Protein AF-A0A9X2ZKE1-F1 (afdb_monomer)

Radius of gyration: 14.7 Å; Cα contacts (8 Å, |Δi|>4): 170; chains: 1; bounding box: 28×36×41 Å

Solvent-accessible surface area (backbone atoms only — not comparable to full-atom values): 6523 Å² total; per-residue (Å²): 121,63,89,89,61,73,77,92,59,50,70,41,48,45,68,57,51,52,52,15,30,47,51,40,70,73,45,70,84,60,86,85,62,80,83,78,92,76,82,81,58,53,68,64,36,55,53,57,52,66,69,46,98,52,77,47,73,47,78,44,63,24,29,48,99,87,71,46,72,39,42,34,45,36,26,18,38,72,39,82,90,78,73,45,74,42,83,48,59,53,76,43,80,74,90,78,54,100,56,79,38,48,39,33,26,43,64

Foldseek 3Di:
DPPVCDDPDFKDFPVQVVQFLVQVVPDDPDPPDDDDPDDDDDPVNVVVQVVDPADDKDWGWGQHPVRDIWIKIFGWHQPPVVRDTDTDFDFDDPPPDPDGGGIITTD

Mean predicted aligned error: 7.98 Å

Secondary structure (DSSP, 8-state):
--TT---S--EEEHHHHHHHHHHHHHSPP-TTPPPP------HHHHHHHHTSS-SEEEEEEEE-TTS-EEEEEEEEEEETTTTEEEEE-EEE--SSSS--EEEEEE-

Structure (mmCIF, N/CA/C/O backbone):
data_AF-A0A9X2ZKE1-F1
#
_entry.id   AF-A0A9X2ZKE1-F1
#
loop_
_atom_site.group_PDB
_atom_site.id
_atom_site.type_symbol
_atom_site.label_atom_id
_atom_site.label_alt_id
_atom_site.label_comp_id
_atom_site.label_asym_id
_atom_site.label_entity_id
_atom_site.label_seq_id
_atom_site.pdbx_PDB_ins_code
_atom_site.Cartn_x
_atom_site.Cartn_y
_atom_site.Cartn_z
_atom_site.occupancy
_atom_site.B_iso_or_equiv
_atom_site.auth_seq_id
_atom_site.auth_comp_id
_atom_site.auth_asym_id
_atom_site.auth_atom_id
_atom_site.pdbx_PDB_model_num
ATOM 1 N N . MET A 1 1 ? 2.403 1.618 -15.883 1.00 49.22 1 MET A N 1
ATOM 2 C CA . MET A 1 1 ? 2.546 0.203 -16.269 1.00 49.22 1 MET A CA 1
ATOM 3 C C . MET A 1 1 ? 2.271 0.072 -17.753 1.00 49.22 1 MET A C 1
ATOM 5 O O . MET A 1 1 ? 1.189 0.457 -18.180 1.00 49.22 1 MET A O 1
ATOM 9 N N . SER A 1 2 ? 3.238 -0.385 -18.549 1.00 47.00 2 SER A N 1
ATOM 10 C CA . SER A 1 2 ? 2.918 -0.908 -19.881 1.00 47.00 2 SER A CA 1
ATOM 11 C C . SER A 1 2 ? 2.266 -2.282 -19.709 1.00 47.00 2 SER A C 1
ATOM 13 O O . SER A 1 2 ? 2.700 -3.065 -18.866 1.00 47.00 2 SER A O 1
ATOM 15 N N . GLU A 1 3 ? 1.230 -2.588 -20.493 1.00 47.72 3 GLU A N 1
ATOM 16 C CA . GLU A 1 3 ? 0.507 -3.873 -20.430 1.00 47.72 3 GLU A CA 1
ATOM 17 C C . GLU A 1 3 ? 1.430 -5.095 -20.639 1.00 47.72 3 GLU A C 1
ATOM 19 O O . GLU A 1 3 ? 1.113 -6.201 -20.212 1.00 47.72 3 GLU A O 1
ATOM 24 N N . GLU A 1 4 ? 2.614 -4.892 -21.228 1.00 50.44 4 GLU A N 1
ATOM 25 C CA . GLU A 1 4 ? 3.630 -5.925 -21.473 1.00 50.44 4 GLU A CA 1
ATOM 26 C C . GLU A 1 4 ? 4.403 -6.385 -20.220 1.00 50.44 4 GLU A C 1
ATOM 28 O O . GLU A 1 4 ? 5.108 -7.393 -20.279 1.00 50.44 4 GLU A O 1
ATOM 33 N N . LYS A 1 5 ? 4.297 -5.683 -19.082 1.00 54.38 5 LYS A N 1
ATOM 34 C CA . LYS A 1 5 ? 4.993 -6.027 -17.827 1.00 54.38 5 LYS A CA 1
ATOM 35 C C . LYS A 1 5 ? 4.000 -6.194 -16.681 1.00 54.38 5 LYS A C 1
ATOM 37 O O . LYS A 1 5 ? 3.970 -5.396 -15.750 1.00 54.38 5 LYS A O 1
ATOM 42 N N . PHE A 1 6 ? 3.183 -7.241 -16.752 1.00 53.44 6 PHE A N 1
ATOM 43 C CA . PHE A 1 6 ? 2.359 -7.661 -15.618 1.00 53.44 6 PHE A CA 1
ATOM 44 C C . PHE A 1 6 ? 3.284 -7.993 -14.427 1.00 53.44 6 PHE A C 1
ATOM 46 O O . PHE A 1 6 ? 4.232 -8.767 -14.611 1.00 53.44 6 PHE A O 1
ATOM 53 N N . PRO A 1 7 ? 3.097 -7.395 -13.238 1.00 57.72 7 PRO A N 1
ATOM 54 C CA . PRO A 1 7 ? 4.080 -7.502 -12.168 1.00 57.72 7 PRO A CA 1
ATOM 55 C C . PRO A 1 7 ? 4.165 -8.941 -11.651 1.00 57.72 7 PRO A C 1
ATOM 57 O O . PRO A 1 7 ? 3.173 -9.554 -11.270 1.00 57.72 7 PRO A O 1
ATOM 60 N N . GLY A 1 8 ? 5.385 -9.484 -11.625 1.00 56.38 8 GLY A N 1
ATOM 61 C CA . GLY A 1 8 ? 5.672 -10.810 -11.069 1.00 56.38 8 GLY A CA 1
ATOM 62 C C . GLY A 1 8 ? 5.749 -10.847 -9.537 1.00 56.38 8 GLY A C 1
ATOM 63 O O . GLY A 1 8 ? 5.961 -11.919 -8.975 1.00 56.38 8 GLY A O 1
ATOM 64 N N . LYS A 1 9 ? 5.619 -9.704 -8.846 1.00 62.78 9 LYS A N 1
ATOM 65 C CA . LYS A 1 9 ? 5.632 -9.618 -7.378 1.00 62.78 9 LYS A CA 1
ATOM 66 C C . LYS A 1 9 ? 4.447 -8.792 -6.888 1.00 62.78 9 LYS A C 1
ATOM 68 O O . LYS A 1 9 ? 4.411 -7.592 -7.099 1.00 62.78 9 LYS A O 1
ATOM 73 N N . ILE A 1 10 ? 3.513 -9.456 -6.213 1.00 73.56 10 ILE A N 1
ATOM 74 C CA . ILE A 1 10 ? 2.275 -8.854 -5.687 1.00 73.56 10 ILE A CA 1
ATOM 75 C C . ILE A 1 10 ? 2.457 -8.334 -4.250 1.00 73.56 10 ILE A C 1
ATOM 77 O O . ILE A 1 10 ? 1.684 -7.511 -3.772 1.00 73.56 10 ILE A O 1
ATOM 81 N N . LYS A 1 11 ? 3.502 -8.794 -3.554 1.00 81.62 11 LYS A N 1
ATOM 82 C CA . LYS A 1 11 ? 3.819 -8.443 -2.165 1.00 81.62 11 LYS A CA 1
ATOM 83 C C . LYS A 1 11 ? 5.148 -7.697 -2.111 1.00 81.62 11 LYS A C 1
ATOM 85 O O . LYS A 1 11 ? 6.149 -8.196 -2.631 1.00 81.62 11 LYS A O 1
ATOM 90 N N . ILE A 1 12 ? 5.160 -6.547 -1.449 1.00 84.94 12 ILE A N 1
ATOM 91 C CA . ILE A 1 12 ? 6.352 -5.735 -1.189 1.00 84.94 12 ILE A CA 1
ATOM 92 C C . ILE A 1 12 ? 6.524 -5.520 0.317 1.00 84.94 12 ILE A C 1
ATOM 94 O O . ILE A 1 12 ? 5.558 -5.545 1.078 1.00 84.94 12 ILE A O 1
ATOM 98 N N . GLN A 1 13 ? 7.765 -5.315 0.754 1.00 87.81 13 GLN A N 1
ATOM 99 C CA . GLN A 1 13 ? 8.067 -4.963 2.143 1.00 87.81 13 GLN A CA 1
ATOM 100 C C . GLN A 1 13 ? 7.533 -3.567 2.466 1.00 87.81 13 GLN A C 1
ATOM 102 O O . GLN A 1 13 ? 7.652 -2.656 1.642 1.00 87.81 13 GLN A O 1
ATOM 107 N N . LEU A 1 14 ? 7.032 -3.365 3.689 1.00 87.62 14 LEU A N 1
ATOM 108 C CA . LEU A 1 14 ? 6.605 -2.043 4.154 1.00 87.62 14 LEU A CA 1
ATOM 109 C C . LEU A 1 14 ? 7.716 -0.993 4.010 1.00 87.62 14 LEU A C 1
ATOM 111 O O . LEU A 1 14 ? 7.450 0.120 3.566 1.00 87.62 14 LEU A O 1
ATOM 115 N N . GLN A 1 15 ? 8.966 -1.351 4.320 1.00 89.00 15 GLN A N 1
ATOM 116 C CA . GLN A 1 15 ? 10.100 -0.439 4.155 1.00 89.00 15 GLN A CA 1
ATOM 117 C C . GLN A 1 15 ? 10.253 0.016 2.695 1.00 89.00 15 GLN A C 1
ATOM 119 O O . GLN A 1 15 ? 10.388 1.209 2.428 1.00 89.00 15 GLN A O 1
ATOM 124 N N . THR A 1 16 ? 10.164 -0.913 1.740 1.00 89.44 16 THR A N 1
ATOM 125 C CA . THR A 1 16 ? 10.201 -0.592 0.308 1.00 89.44 16 THR A CA 1
ATOM 126 C C . THR A 1 16 ? 9.037 0.318 -0.088 1.00 89.44 16 THR A C 1
ATOM 128 O O . THR A 1 16 ? 9.244 1.315 -0.777 1.00 89.44 16 THR A O 1
ATOM 131 N N . ALA A 1 17 ? 7.827 0.032 0.398 1.00 89.44 17 ALA A N 1
ATOM 132 C CA . ALA A 1 17 ? 6.652 0.860 0.137 1.00 89.44 17 ALA A CA 1
ATOM 133 C C . ALA A 1 17 ? 6.824 2.298 0.667 1.00 89.44 17 ALA A C 1
ATOM 135 O O . ALA A 1 17 ? 6.520 3.263 -0.035 1.00 89.44 17 ALA A O 1
ATOM 136 N N . GLN A 1 18 ? 7.375 2.456 1.875 1.00 92.31 18 GLN A N 1
ATOM 137 C CA . GLN A 1 18 ? 7.676 3.761 2.476 1.00 92.31 18 GLN A CA 1
ATOM 138 C C . GLN A 1 18 ? 8.731 4.533 1.676 1.00 92.31 18 GLN A C 1
ATOM 140 O O . GLN A 1 18 ? 8.610 5.745 1.480 1.00 92.31 18 GLN A O 1
ATOM 145 N N . GLU A 1 19 ? 9.761 3.849 1.176 1.00 93.38 19 GLU A N 1
ATOM 146 C CA . GLU A 1 19 ? 10.767 4.458 0.306 1.00 93.38 19 GLU A CA 1
ATOM 147 C C . GLU A 1 19 ? 10.152 4.942 -1.012 1.00 93.38 19 GLU A C 1
ATOM 149 O O . GLU A 1 19 ? 10.440 6.056 -1.455 1.00 93.38 19 GLU A O 1
ATOM 154 N N . TRP A 1 20 ? 9.271 4.149 -1.623 1.00 93.00 20 TRP A N 1
ATOM 155 C CA . TRP A 1 20 ? 8.570 4.512 -2.856 1.00 93.00 20 TRP A CA 1
ATOM 156 C C . TRP A 1 20 ? 7.598 5.679 -2.660 1.00 93.00 20 TRP A C 1
ATOM 158 O O . TRP A 1 20 ? 7.557 6.593 -3.489 1.00 93.00 20 TRP A O 1
ATOM 168 N N . GLU A 1 21 ? 6.859 5.697 -1.552 1.00 93.00 21 GLU A N 1
ATOM 169 C CA . GLU A 1 21 ? 5.967 6.794 -1.164 1.00 93.00 21 GLU A CA 1
ATOM 170 C C . GLU A 1 21 ? 6.760 8.088 -0.911 1.00 93.00 21 GLU A C 1
ATOM 172 O O . GLU A 1 21 ? 6.407 9.163 -1.407 1.00 93.00 21 GLU A O 1
ATOM 177 N N . LYS A 1 22 ? 7.909 7.986 -0.231 1.00 92.94 22 LYS A N 1
ATOM 178 C CA . LYS A 1 22 ? 8.831 9.111 -0.039 1.00 92.94 22 LYS A CA 1
ATOM 179 C C . LYS A 1 22 ? 9.395 9.626 -1.362 1.00 92.94 22 LYS A C 1
ATOM 181 O O . LYS A 1 22 ? 9.400 10.837 -1.565 1.00 92.94 22 LYS A O 1
ATOM 186 N N . LYS A 1 23 ? 9.819 8.744 -2.276 1.00 90.81 23 LYS A N 1
ATOM 187 C CA . LYS A 1 23 ? 10.277 9.136 -3.624 1.00 90.81 23 LYS A CA 1
ATOM 188 C C . LYS A 1 23 ? 9.199 9.922 -4.373 1.00 90.81 23 LYS A C 1
ATOM 190 O O . LYS A 1 23 ? 9.522 10.925 -5.002 1.00 90.81 23 LYS A O 1
ATOM 195 N N . TYR A 1 24 ? 7.935 9.499 -4.289 1.00 89.94 24 TYR A N 1
ATOM 196 C CA . TYR A 1 24 ? 6.817 10.221 -4.900 1.00 89.94 24 TYR A CA 1
ATOM 197 C C . TYR A 1 24 ? 6.621 11.609 -4.280 1.00 89.94 24 TYR A C 1
ATOM 199 O O . TYR A 1 24 ? 6.594 12.603 -5.004 1.00 89.94 24 TYR A O 1
ATOM 207 N N . ARG A 1 25 ? 6.558 11.695 -2.947 1.00 88.69 25 ARG A N 1
ATOM 208 C CA . ARG A 1 25 ? 6.387 12.960 -2.213 1.00 88.69 25 ARG A CA 1
ATOM 209 C C . ARG A 1 25 ? 7.523 13.958 -2.448 1.00 88.69 25 ARG A C 1
ATOM 211 O O . ARG A 1 25 ? 7.260 15.151 -2.569 1.00 88.69 25 ARG A O 1
ATOM 218 N N . ASP A 1 26 ? 8.762 13.478 -2.508 1.00 90.56 26 ASP A N 1
ATOM 219 C CA . ASP A 1 26 ? 9.946 14.316 -2.727 1.00 90.56 26 ASP A CA 1
ATOM 220 C C . ASP A 1 26 ? 10.128 14.687 -4.211 1.00 90.56 26 ASP A C 1
ATOM 222 O O . ASP A 1 26 ? 10.923 15.572 -4.547 1.00 90.56 26 ASP A O 1
ATOM 226 N N . SER A 1 27 ? 9.407 14.022 -5.122 1.00 83.94 27 SER A N 1
ATOM 227 C CA . SER A 1 27 ? 9.449 14.360 -6.540 1.00 83.94 27 SER A CA 1
ATOM 228 C C . SER A 1 27 ? 8.773 15.710 -6.782 1.00 83.94 27 SER A C 1
ATOM 230 O O . SER A 1 27 ? 7.698 16.008 -6.261 1.00 83.94 27 SER A O 1
ATOM 232 N N . LYS A 1 28 ? 9.410 16.561 -7.594 1.00 76.25 28 LYS A N 1
ATOM 233 C CA . LYS A 1 28 ? 8.750 17.780 -8.071 1.00 76.25 28 LYS A CA 1
ATOM 234 C C . LYS A 1 28 ? 7.492 17.373 -8.850 1.00 76.25 28 LYS A C 1
ATOM 236 O O . LYS A 1 28 ? 7.562 16.369 -9.567 1.00 76.25 28 LYS A O 1
ATOM 241 N N . PRO A 1 29 ? 6.391 18.151 -8.781 1.00 65.75 29 PRO A N 1
ATOM 242 C CA . PRO A 1 29 ? 5.273 17.955 -9.689 1.00 65.75 29 PRO A CA 1
ATOM 243 C C . PRO A 1 29 ? 5.855 17.942 -11.094 1.00 65.75 29 PRO A C 1
ATOM 245 O O . PRO A 1 29 ? 6.518 18.896 -11.504 1.00 65.75 29 PRO A O 1
ATOM 248 N N . ALA A 1 30 ? 5.733 16.810 -11.771 1.00 55.81 30 ALA A N 1
ATOM 249 C CA . ALA A 1 30 ? 6.417 16.635 -13.028 1.00 55.81 30 ALA A CA 1
ATOM 250 C C . ALA A 1 30 ? 5.704 17.489 -14.077 1.00 55.81 30 ALA A C 1
ATOM 252 O O . ALA A 1 30 ? 4.678 17.090 -14.627 1.00 55.81 30 ALA A O 1
ATOM 253 N N . GLU A 1 31 ? 6.230 18.688 -14.318 1.00 45.91 31 GLU A N 1
ATOM 254 C CA . GLU A 1 31 ? 5.844 19.506 -15.459 1.00 45.91 31 GLU A CA 1
ATOM 255 C C . GLU A 1 31 ? 5.994 18.645 -16.721 1.00 45.91 31 GLU A C 1
ATOM 257 O O . GLU A 1 31 ? 7.090 18.205 -17.064 1.00 45.91 31 GLU A O 1
ATOM 262 N N . GLY A 1 32 ? 4.871 18.328 -17.368 1.00 52.88 32 GLY A N 1
ATOM 263 C CA . GLY A 1 32 ? 4.848 17.540 -18.600 1.00 52.88 32 GLY A CA 1
ATOM 264 C C . GLY A 1 32 ? 4.738 16.017 -18.454 1.00 52.88 32 GLY A C 1
ATOM 265 O O . GLY A 1 32 ? 4.746 15.351 -19.486 1.00 52.88 32 GLY A O 1
ATOM 266 N N . LYS A 1 33 ? 4.586 15.432 -17.251 1.00 59.69 33 LYS A N 1
ATOM 267 C CA . LYS A 1 33 ? 4.121 14.029 -17.177 1.00 59.69 33 LYS A CA 1
ATOM 268 C C . LYS A 1 33 ? 2.634 13.972 -17.517 1.00 59.69 33 LYS A C 1
ATOM 270 O O . LYS A 1 33 ? 1.829 14.710 -16.947 1.00 59.69 33 LYS A O 1
ATOM 275 N N . GLU A 1 34 ? 2.283 13.100 -18.456 1.00 63.59 34 GLU A N 1
ATOM 276 C CA . GLU A 1 34 ? 0.894 12.854 -18.829 1.00 63.59 34 GLU A CA 1
ATOM 277 C C . GLU A 1 34 ? 0.088 12.421 -17.602 1.00 63.59 34 GLU A C 1
ATOM 279 O O . GLU A 1 34 ? 0.529 11.604 -16.790 1.00 63.59 34 GLU A O 1
ATOM 284 N N . LYS A 1 35 ? -1.105 12.999 -17.449 1.00 67.00 35 LYS A N 1
ATOM 285 C CA . LYS A 1 35 ? -2.042 12.578 -16.410 1.00 67.00 35 LYS A CA 1
ATOM 286 C C . LYS A 1 35 ? -2.452 11.137 -16.704 1.00 67.00 35 LYS A C 1
ATOM 288 O O . LYS A 1 35 ? -2.961 10.853 -17.785 1.00 67.00 35 LYS A O 1
ATOM 293 N N . VAL A 1 36 ? -2.254 10.245 -15.741 1.00 73.88 36 VAL A N 1
ATOM 294 C CA . VAL A 1 36 ? -2.785 8.882 -15.818 1.00 73.88 36 VAL A CA 1
ATOM 295 C C . VAL A 1 36 ? -4.292 8.901 -15.566 1.00 73.88 36 VAL A C 1
ATOM 297 O O . VAL A 1 36 ? -4.757 9.518 -14.610 1.00 73.88 36 VAL A O 1
ATOM 300 N N . ASN A 1 37 ? -5.054 8.226 -16.429 1.00 80.94 37 ASN A N 1
ATOM 301 C CA . ASN A 1 37 ? -6.512 8.113 -16.299 1.00 80.94 37 ASN A CA 1
ATOM 302 C C . ASN A 1 37 ? -6.944 6.863 -15.515 1.00 80.94 37 ASN A C 1
ATOM 304 O O . ASN A 1 37 ? -8.069 6.815 -15.025 1.00 80.94 37 ASN A O 1
ATOM 308 N N . ALA A 1 38 ? -6.077 5.849 -15.420 1.00 82.88 38 ALA A N 1
ATOM 309 C CA . ALA A 1 38 ? -6.348 4.589 -14.734 1.00 82.88 38 ALA A CA 1
ATOM 310 C C . ALA A 1 38 ? -5.045 3.856 -14.368 1.00 82.88 38 ALA A C 1
ATOM 312 O O . ALA A 1 38 ? -4.001 4.098 -14.977 1.00 82.88 38 ALA A O 1
ATOM 313 N N . TYR A 1 39 ? -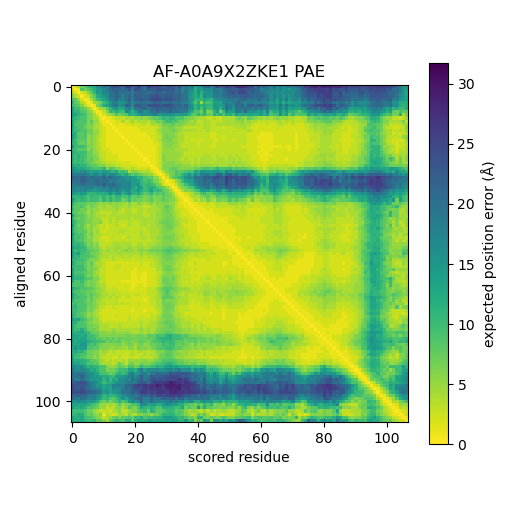5.143 2.932 -13.409 1.00 84.00 39 TYR A N 1
ATOM 314 C CA . TYR A 1 39 ? -4.117 1.943 -13.076 1.00 84.00 39 TYR A CA 1
ATOM 315 C C . TYR A 1 39 ? -4.635 0.543 -13.396 1.00 84.00 39 TYR A C 1
ATOM 317 O O . TYR A 1 39 ? -5.818 0.259 -13.199 1.00 84.00 39 TYR A O 1
ATOM 325 N N . LEU A 1 40 ? -3.751 -0.320 -13.893 1.00 84.19 40 LEU A N 1
ATOM 326 C CA . LEU A 1 40 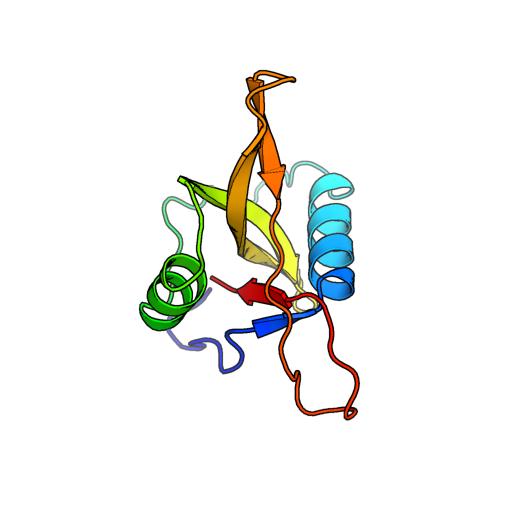? -4.056 -1.724 -14.139 1.00 84.19 40 LEU A CA 1
ATOM 327 C C . LEU A 1 40 ? -3.656 -2.540 -12.912 1.00 84.19 40 LEU A C 1
ATOM 329 O O . LEU A 1 40 ? -2.496 -2.911 -12.782 1.00 84.19 40 LEU A O 1
ATOM 333 N N . ILE A 1 41 ? -4.635 -2.830 -12.060 1.00 85.81 41 ILE A N 1
ATOM 334 C CA . ILE A 1 41 ? -4.414 -3.542 -10.801 1.00 85.81 41 ILE A CA 1
ATOM 335 C C . ILE A 1 41 ? -4.636 -5.044 -11.016 1.00 85.81 41 ILE A C 1
ATOM 337 O O . ILE A 1 41 ? -5.713 -5.431 -11.492 1.00 85.81 41 ILE A O 1
ATOM 341 N N . PRO A 1 42 ? -3.677 -5.918 -10.658 1.00 87.00 42 PRO A N 1
ATOM 342 C CA . PRO A 1 42 ? -3.892 -7.358 -10.688 1.00 87.00 42 PRO A CA 1
ATOM 343 C C . PRO A 1 42 ? -5.061 -7.766 -9.789 1.00 87.00 42 PRO A C 1
ATOM 345 O O . PRO A 1 42 ? -5.175 -7.334 -8.645 1.00 87.00 42 PRO A O 1
ATOM 348 N N . LYS A 1 43 ? -5.919 -8.664 -10.280 1.00 87.38 43 LYS A N 1
ATOM 349 C CA . LYS A 1 43 ? -7.029 -9.204 -9.483 1.00 87.38 43 LYS A CA 1
ATOM 350 C C . LYS A 1 43 ? -6.536 -9.801 -8.153 1.00 87.38 43 LYS A C 1
ATOM 352 O O . LYS A 1 43 ? -7.135 -9.545 -7.114 1.00 87.38 43 LYS A O 1
ATOM 357 N N . GLU A 1 44 ? -5.435 -10.551 -8.198 1.00 87.44 44 GLU A N 1
ATOM 358 C CA . GLU A 1 44 ? -4.850 -11.215 -7.028 1.00 87.44 44 GLU A CA 1
ATOM 359 C C . GLU A 1 44 ? -4.389 -10.213 -5.953 1.00 87.44 44 GLU A C 1
ATOM 361 O O . GLU A 1 44 ? -4.562 -10.480 -4.768 1.00 87.44 44 GLU A O 1
ATOM 366 N N . THR A 1 45 ? -3.899 -9.026 -6.338 1.00 88.06 45 THR A N 1
ATOM 367 C CA . THR A 1 45 ? -3.586 -7.922 -5.408 1.00 88.06 45 THR A CA 1
ATOM 368 C C . THR A 1 45 ? -4.802 -7.556 -4.560 1.00 88.06 45 THR A C 1
ATOM 370 O O . THR A 1 45 ? -4.703 -7.454 -3.337 1.00 88.06 45 THR A O 1
ATOM 373 N N . LEU A 1 46 ? -5.963 -7.390 -5.203 1.00 89.44 46 LEU A N 1
ATOM 374 C CA . LEU A 1 46 ? -7.201 -7.037 -4.510 1.00 89.44 46 LEU A CA 1
ATOM 375 C C . LEU A 1 46 ? -7.712 -8.192 -3.647 1.00 89.44 46 LEU A C 1
ATOM 377 O O . LEU A 1 46 ? -8.145 -7.966 -2.523 1.00 89.44 46 LEU A O 1
ATOM 381 N N . GLU A 1 47 ? -7.648 -9.428 -4.141 1.00 90.75 47 GLU A N 1
ATOM 382 C CA . GLU A 1 47 ? -8.063 -10.602 -3.365 1.00 90.75 47 GLU A CA 1
ATOM 383 C C . GLU A 1 47 ? -7.214 -10.786 -2.102 1.00 90.75 47 GLU A C 1
ATOM 385 O O . GLU A 1 47 ? -7.762 -11.103 -1.049 1.00 90.75 47 GLU A O 1
ATOM 390 N N . LEU A 1 48 ? -5.901 -10.551 -2.180 1.00 88.69 48 LEU A N 1
ATOM 391 C CA . LEU A 1 48 ? -5.004 -10.694 -1.036 1.00 88.69 48 LEU A CA 1
ATOM 392 C C . LEU A 1 48 ? -5.259 -9.641 0.044 1.00 88.69 48 LEU A C 1
ATOM 394 O O . LEU A 1 48 ? -5.382 -10.010 1.208 1.00 88.69 48 LEU A O 1
ATOM 398 N N . VAL A 1 49 ? -5.383 -8.360 -0.325 1.00 89.94 49 VAL A N 1
ATOM 399 C CA . VAL A 1 49 ? -5.659 -7.305 0.666 1.00 89.94 49 VAL A CA 1
ATOM 400 C C . VAL A 1 49 ? -7.054 -7.463 1.281 1.00 89.94 49 VAL A C 1
ATOM 402 O O . VAL A 1 49 ? -7.225 -7.254 2.476 1.00 89.94 49 VAL A O 1
ATOM 405 N N . LEU A 1 50 ? -8.051 -7.895 0.499 1.00 90.50 50 LEU A N 1
ATOM 406 C CA . LEU A 1 50 ? -9.420 -8.114 0.984 1.00 90.50 50 LEU A CA 1
ATOM 407 C C . LEU A 1 50 ? -9.586 -9.398 1.808 1.00 90.50 50 LEU A C 1
ATOM 409 O O . LEU A 1 50 ? -10.602 -9.553 2.482 1.00 90.50 50 LEU A O 1
ATOM 413 N N . ALA A 1 51 ? -8.626 -10.324 1.757 1.00 90.12 51 ALA A N 1
ATOM 414 C CA . ALA A 1 51 ? -8.619 -11.503 2.620 1.00 90.12 51 ALA A CA 1
ATOM 415 C C . ALA A 1 51 ? -8.225 -11.171 4.072 1.00 90.12 51 ALA A C 1
ATOM 417 O O . ALA A 1 51 ? -8.367 -12.018 4.958 1.00 90.12 51 ALA A O 1
ATOM 418 N N . GLU A 1 52 ? -7.723 -9.961 4.327 1.00 86.38 52 GLU A N 1
ATOM 419 C CA . GLU A 1 52 ? -7.414 -9.480 5.669 1.00 86.38 52 GLU A CA 1
ATOM 420 C C . GLU A 1 52 ? -8.683 -9.069 6.429 1.0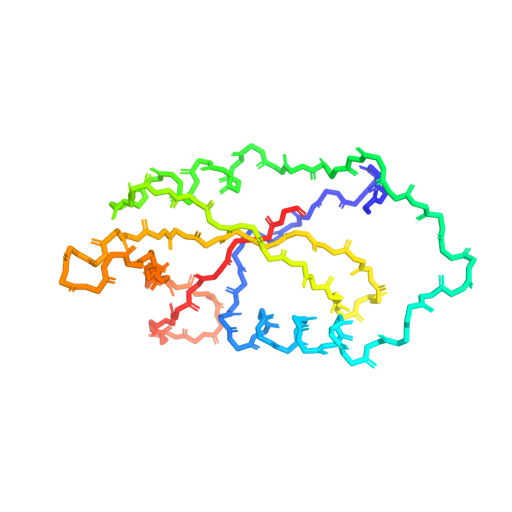0 86.38 52 GLU A C 1
ATOM 422 O O . GLU A 1 52 ? -9.722 -8.761 5.847 1.00 86.38 52 GLU A O 1
ATOM 427 N N . ASN A 1 53 ? -8.611 -9.055 7.762 1.00 89.00 53 ASN A N 1
ATOM 428 C CA . ASN A 1 53 ? -9.711 -8.568 8.594 1.00 89.00 53 ASN A CA 1
ATOM 429 C C . ASN A 1 53 ? -9.663 -7.036 8.675 1.00 89.00 53 ASN A C 1
ATOM 431 O O . ASN A 1 53 ? -9.054 -6.486 9.595 1.00 89.00 53 ASN A O 1
ATOM 435 N N . ILE A 1 54 ? -10.246 -6.378 7.675 1.00 93.38 54 ILE A N 1
ATOM 436 C CA . ILE A 1 54 ? -10.148 -4.933 7.442 1.00 93.38 54 ILE A CA 1
ATOM 437 C C . ILE A 1 54 ? -11.530 -4.324 7.177 1.00 93.38 54 ILE A C 1
ATOM 439 O O . ILE A 1 54 ? -12.428 -4.993 6.670 1.00 93.38 54 ILE A O 1
ATOM 443 N N . ASP A 1 55 ? -11.684 -3.039 7.482 1.00 94.44 55 ASP A N 1
ATOM 444 C CA . ASP A 1 55 ? -12.908 -2.270 7.231 1.00 94.44 55 ASP A CA 1
ATOM 445 C C . ASP A 1 55 ? -12.869 -1.555 5.872 1.00 94.44 55 ASP A C 1
ATOM 447 O O . ASP A 1 55 ? -13.901 -1.340 5.233 1.00 94.44 55 ASP A O 1
ATOM 451 N N . ALA A 1 56 ? -11.675 -1.156 5.425 1.00 93.75 56 ALA A N 1
ATOM 452 C CA . ALA A 1 56 ? -11.459 -0.488 4.147 1.00 93.75 56 ALA A CA 1
ATOM 453 C C . ALA A 1 56 ? -10.047 -0.754 3.603 1.00 93.75 56 ALA A C 1
ATOM 455 O O . ALA A 1 56 ? -9.184 -1.291 4.290 1.00 93.75 56 ALA A O 1
ATOM 456 N N . VAL A 1 57 ? -9.808 -0.358 2.351 1.00 94.38 57 VAL A N 1
ATOM 457 C CA . VAL A 1 57 ? -8.481 -0.379 1.724 1.00 94.38 57 VAL A CA 1
ATOM 458 C C . VAL A 1 57 ? -8.057 1.053 1.431 1.00 94.38 57 VAL A C 1
ATOM 460 O O . VAL A 1 57 ? -8.811 1.826 0.834 1.00 94.38 57 VAL A O 1
ATOM 463 N N . ARG A 1 58 ? -6.833 1.407 1.819 1.00 94.75 58 ARG A N 1
ATOM 464 C CA . ARG A 1 58 ? -6.185 2.659 1.437 1.00 94.75 58 ARG A CA 1
ATOM 465 C C . ARG A 1 58 ? -5.229 2.409 0.279 1.00 94.75 58 ARG A C 1
ATOM 467 O O . ARG A 1 58 ? -4.430 1.477 0.311 1.00 94.75 58 ARG A O 1
ATOM 474 N N . ALA A 1 59 ? -5.307 3.275 -0.727 1.00 94.69 59 ALA A N 1
ATOM 475 C CA . ALA A 1 59 ? -4.375 3.294 -1.843 1.00 94.69 59 ALA A CA 1
ATOM 476 C C . ALA A 1 59 ? -3.349 4.419 -1.652 1.00 94.69 59 ALA A C 1
ATOM 478 O O . ALA A 1 59 ? -3.717 5.586 -1.499 1.00 94.69 59 ALA A O 1
ATOM 479 N N . TYR A 1 60 ? -2.072 4.062 -1.683 1.00 93.19 60 TYR A N 1
ATOM 480 C CA . TYR A 1 60 ? -0.936 4.976 -1.684 1.00 93.19 60 TYR A CA 1
ATOM 481 C C . TYR A 1 60 ? -0.343 5.083 -3.088 1.00 93.19 60 TYR A C 1
ATOM 483 O O . TYR A 1 60 ? -0.435 4.148 -3.880 1.00 93.19 60 TYR A O 1
ATOM 491 N N . ILE A 1 61 ? 0.292 6.215 -3.393 1.00 90.94 61 ILE A N 1
ATOM 492 C CA . ILE A 1 61 ? 1.032 6.412 -4.644 1.00 90.94 61 ILE A CA 1
ATOM 493 C C . ILE A 1 61 ? 2.526 6.396 -4.324 1.00 90.94 61 ILE A C 1
ATOM 495 O O . ILE A 1 61 ? 2.970 7.067 -3.391 1.00 90.94 61 ILE A O 1
ATOM 499 N N . GLY A 1 62 ? 3.298 5.647 -5.108 1.00 90.19 62 GLY A N 1
ATOM 500 C CA . GLY A 1 62 ? 4.750 5.556 -4.980 1.00 90.19 62 GLY A CA 1
ATOM 501 C C . GLY A 1 62 ? 5.464 5.682 -6.322 1.00 90.19 62 GLY A C 1
ATOM 502 O O . GLY A 1 62 ? 4.837 5.622 -7.381 1.00 90.19 62 GLY A O 1
ATOM 503 N N . ILE A 1 63 ? 6.786 5.853 -6.272 1.00 89.19 63 ILE A N 1
ATOM 504 C CA . ILE A 1 63 ? 7.678 5.697 -7.427 1.00 89.19 63 ILE A CA 1
ATOM 505 C C . ILE A 1 63 ? 8.575 4.485 -7.166 1.00 89.19 63 ILE A C 1
ATOM 507 O O . ILE A 1 63 ? 9.402 4.527 -6.250 1.00 89.19 63 ILE A O 1
ATOM 511 N N . ASN A 1 64 ? 8.411 3.427 -7.965 1.00 87.38 64 ASN A N 1
ATOM 512 C CA . ASN A 1 64 ? 9.182 2.191 -7.828 1.00 87.38 64 ASN A CA 1
ATOM 513 C C . ASN A 1 64 ? 10.660 2.380 -8.236 1.00 87.38 64 ASN A C 1
ATOM 515 O O . ASN A 1 64 ? 11.087 3.449 -8.684 1.00 87.38 64 ASN A O 1
ATOM 519 N N . ASP A 1 65 ? 11.469 1.329 -8.109 1.00 86.31 65 ASP A N 1
ATOM 520 C CA . ASP A 1 65 ? 12.903 1.385 -8.443 1.00 86.31 65 ASP A CA 1
ATOM 521 C C . ASP A 1 65 ? 13.191 1.550 -9.945 1.00 86.31 65 ASP A C 1
ATOM 523 O O . ASP A 1 65 ? 14.299 1.929 -10.321 1.00 86.31 65 ASP A O 1
ATOM 527 N N . LEU A 1 66 ? 12.186 1.334 -10.800 1.00 84.69 66 LEU A N 1
ATOM 528 C CA . LEU A 1 66 ? 12.239 1.605 -12.238 1.00 84.69 66 LEU A CA 1
ATOM 529 C C . LEU A 1 66 ? 11.832 3.049 -12.584 1.00 84.69 66 LEU A C 1
ATOM 531 O O . LEU A 1 66 ? 11.847 3.430 -13.753 1.00 84.69 66 LEU A O 1
ATOM 535 N N . GLY A 1 67 ? 11.485 3.868 -11.585 1.00 83.69 67 GLY A N 1
ATOM 536 C CA . GLY A 1 67 ? 11.027 5.243 -11.782 1.00 83.69 67 GLY A CA 1
ATOM 537 C C . GLY A 1 67 ? 9.567 5.352 -12.232 1.00 83.69 67 GLY A C 1
ATOM 538 O O . GLY A 1 67 ? 9.131 6.432 -12.643 1.00 83.69 67 GLY A O 1
ATOM 539 N N . GLU A 1 68 ? 8.807 4.261 -12.161 1.00 83.19 68 GLU A N 1
ATOM 540 C CA . GLU A 1 68 ? 7.406 4.206 -12.562 1.00 83.19 68 GLU A CA 1
ATOM 541 C C . GLU A 1 68 ? 6.495 4.572 -11.389 1.00 83.19 68 GLU A C 1
ATOM 543 O O . GLU A 1 68 ? 6.732 4.177 -10.247 1.00 83.19 68 GLU A O 1
ATOM 548 N N . GLN A 1 69 ? 5.433 5.326 -11.680 1.00 85.88 69 GLN A N 1
ATOM 549 C CA . GLN A 1 69 ? 4.388 5.607 -10.702 1.00 85.88 69 GLN A CA 1
ATOM 550 C C . GLN A 1 69 ? 3.491 4.376 -10.546 1.00 85.88 69 GLN A C 1
ATOM 552 O O . GLN A 1 69 ? 2.972 3.862 -11.540 1.00 85.88 69 GLN A O 1
ATOM 557 N N . ILE A 1 70 ? 3.283 3.950 -9.306 1.00 86.81 70 ILE A N 1
ATOM 558 C CA . ILE A 1 70 ? 2.519 2.748 -8.948 1.00 86.81 70 ILE A CA 1
ATOM 559 C C . ILE A 1 70 ? 1.463 3.067 -7.884 1.00 86.81 70 ILE A C 1
ATOM 561 O O . ILE A 1 70 ? 1.572 4.089 -7.194 1.00 86.81 70 ILE A O 1
ATOM 565 N N . LEU A 1 71 ? 0.453 2.201 -7.760 1.00 90.88 71 LEU A N 1
ATOM 566 C CA . LEU A 1 71 ? -0.458 2.184 -6.616 1.00 90.88 71 LEU A CA 1
ATOM 567 C C . LEU A 1 71 ? -0.067 1.063 -5.662 1.00 90.88 71 LEU A C 1
ATOM 569 O O . LEU A 1 71 ? 0.254 -0.036 -6.086 1.00 90.88 71 LEU A O 1
ATOM 573 N N . MET A 1 72 ? -0.136 1.350 -4.370 1.00 92.31 72 MET A N 1
ATOM 574 C CA . MET A 1 72 ? 0.121 0.386 -3.307 1.00 92.31 72 MET A CA 1
ATOM 575 C C . MET A 1 72 ? -1.114 0.286 -2.415 1.00 92.31 72 MET A C 1
ATOM 577 O O . MET A 1 72 ? -1.671 1.315 -2.030 1.00 92.31 72 MET A O 1
ATOM 581 N N . PHE A 1 73 ? -1.535 -0.927 -2.067 1.00 93.00 73 PHE A N 1
ATOM 582 C CA . PHE A 1 73 ? -2.750 -1.180 -1.292 1.00 93.00 73 PHE A CA 1
ATOM 583 C C . PHE A 1 73 ? -2.431 -1.667 0.118 1.00 93.00 73 PHE A C 1
ATOM 585 O O . PHE A 1 73 ? -1.628 -2.583 0.307 1.00 93.00 73 PHE A O 1
ATOM 592 N N . VAL A 1 74 ? -3.095 -1.053 1.098 1.00 92.62 74 VAL A N 1
ATOM 593 C CA . VAL A 1 74 ? -2.971 -1.360 2.527 1.00 92.62 74 VAL A CA 1
ATOM 594 C C . VAL A 1 74 ? -4.368 -1.492 3.123 1.00 92.62 74 VAL A C 1
ATOM 596 O O . VAL A 1 74 ? -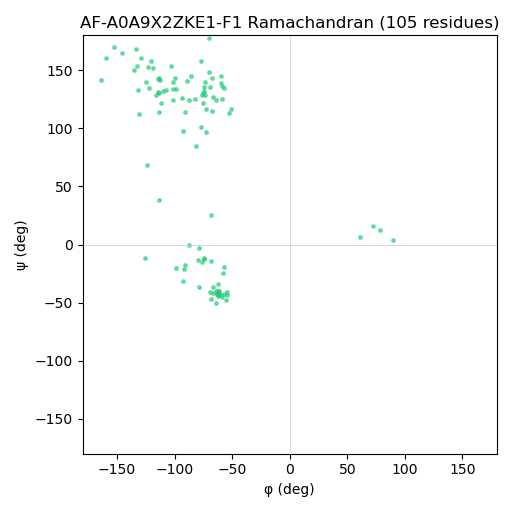5.236 -0.654 2.866 1.00 92.62 74 VAL A O 1
ATOM 599 N N . GLY A 1 75 ? -4.597 -2.546 3.900 1.00 92.94 75 GLY A N 1
ATOM 600 C CA . GLY A 1 75 ? -5.833 -2.718 4.652 1.00 92.94 75 GLY A CA 1
ATOM 601 C C . GLY A 1 75 ? -5.936 -1.719 5.802 1.00 92.94 75 GLY A C 1
ATOM 602 O O . GLY A 1 75 ? -4.923 -1.312 6.362 1.00 92.94 75 GLY A O 1
ATOM 603 N N . THR A 1 76 ? -7.140 -1.292 6.170 1.00 94.81 76 THR A N 1
ATOM 604 C CA . THR A 1 76 ? -7.340 -0.361 7.285 1.00 94.81 76 THR A CA 1
ATOM 605 C C . THR A 1 76 ? -8.489 -0.779 8.188 1.00 94.81 76 THR A C 1
ATOM 607 O O . THR A 1 76 ? -9.461 -1.384 7.739 1.00 94.81 76 THR A O 1
ATOM 610 N N . VAL A 1 77 ? -8.386 -0.432 9.470 1.00 95.88 77 VAL A N 1
ATOM 611 C CA . VAL A 1 77 ? -9.428 -0.654 10.484 1.00 95.88 77 VAL A CA 1
ATOM 612 C C . VAL A 1 77 ? -9.773 0.673 11.148 1.00 95.88 77 VAL A C 1
ATOM 614 O O . VAL A 1 77 ? -8.893 1.500 11.401 1.00 95.88 77 VAL A O 1
ATOM 617 N N . LEU A 1 78 ? -11.056 0.908 11.416 1.00 94.69 78 LEU A N 1
ATOM 618 C CA . LEU A 1 78 ? -11.517 2.102 12.112 1.00 94.69 78 LEU A CA 1
ATOM 619 C C . LEU A 1 78 ? -11.140 2.026 13.597 1.00 94.69 78 LEU A C 1
ATOM 621 O O . LEU A 1 78 ? -11.658 1.204 14.352 1.00 94.69 78 LEU A O 1
ATOM 625 N N . ASN A 1 79 ? -10.292 2.945 14.057 1.00 93.75 79 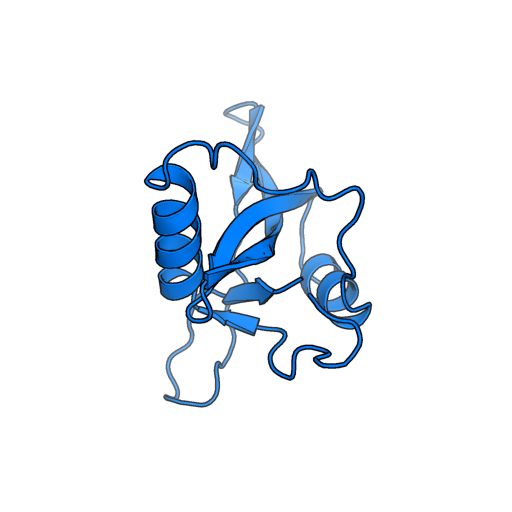ASN A N 1
ATOM 626 C CA . ASN A 1 79 ? -10.090 3.142 15.485 1.00 93.75 79 ASN A CA 1
ATOM 627 C C . ASN A 1 79 ? -11.279 3.933 16.051 1.00 93.75 79 ASN A C 1
ATOM 629 O O . ASN A 1 79 ? -11.343 5.156 15.930 1.00 93.75 79 ASN A O 1
ATOM 633 N N . GLU A 1 80 ? -12.217 3.244 16.705 1.00 93.75 80 GLU A N 1
ATOM 634 C CA . GLU A 1 80 ? -13.443 3.848 17.254 1.00 93.75 80 GLU A CA 1
ATOM 635 C C . GLU A 1 80 ? -13.187 4.986 18.259 1.00 93.75 80 GLU A C 1
ATOM 637 O O . GLU A 1 80 ? -14.036 5.857 18.440 1.00 93.75 80 GLU A O 1
ATOM 642 N N . LYS A 1 81 ? -12.020 5.011 18.917 1.00 93.62 81 LYS A N 1
ATOM 643 C CA . LYS A 1 81 ? -11.687 6.043 19.913 1.00 93.62 81 LYS A CA 1
ATOM 644 C C . LYS A 1 81 ? -11.263 7.354 19.269 1.00 93.62 81 LYS A C 1
ATOM 646 O O . LYS A 1 81 ? -11.541 8.419 19.816 1.00 93.62 81 LYS A O 1
ATOM 651 N N . THR A 1 82 ? -10.541 7.275 18.157 1.00 93.88 82 THR A N 1
ATOM 652 C CA . THR A 1 82 ? -10.019 8.447 17.442 1.00 93.88 82 THR A CA 1
ATOM 653 C C . THR A 1 82 ? -10.903 8.832 16.257 1.00 93.88 82 THR A C 1
ATOM 655 O O . THR A 1 82 ? -10.846 9.974 15.809 1.00 93.88 82 THR A O 1
ATOM 658 N N . GLY A 1 83 ? -11.732 7.905 15.766 1.00 93.38 83 GLY A N 1
ATOM 659 C CA . GLY A 1 83 ? -12.545 8.057 14.560 1.00 93.38 83 GLY A CA 1
ATOM 660 C C . GLY A 1 83 ? -11.730 8.015 13.264 1.00 93.38 83 GLY A C 1
ATOM 661 O O . GLY A 1 83 ? -12.221 8.454 12.226 1.00 93.38 83 GLY A O 1
ATOM 662 N N . ILE A 1 84 ? -10.481 7.540 13.316 1.00 93.06 84 ILE A N 1
ATOM 663 C CA . ILE A 1 84 ? -9.542 7.533 12.188 1.00 93.06 84 ILE A CA 1
ATOM 664 C C . ILE A 1 84 ? -9.273 6.086 11.767 1.00 93.06 84 ILE A C 1
ATOM 666 O O . ILE A 1 84 ? -9.151 5.200 12.608 1.00 93.06 84 ILE A O 1
ATOM 670 N N . TYR A 1 85 ? -9.168 5.851 10.458 1.00 93.62 85 TYR A N 1
ATOM 671 C CA . TYR A 1 85 ? -8.727 4.566 9.919 1.00 93.62 85 TYR A CA 1
ATOM 672 C C . TYR A 1 85 ? -7.214 4.407 10.082 1.00 93.62 85 TYR A C 1
ATOM 674 O O . TYR A 1 85 ? -6.443 5.219 9.560 1.00 93.62 85 TYR A O 1
ATOM 682 N N . GLU A 1 86 ? -6.802 3.351 10.770 1.00 93.38 86 GLU A N 1
ATOM 683 C CA . GLU A 1 86 ? -5.405 2.976 10.977 1.00 93.38 86 GLU A CA 1
ATOM 684 C C . GLU A 1 86 ? -5.006 1.875 9.999 1.00 93.38 86 GLU A C 1
ATOM 686 O O . GLU A 1 86 ? -5.812 1.004 9.669 1.00 93.38 86 GLU A O 1
ATOM 691 N N . ASP A 1 87 ? -3.767 1.937 9.521 1.00 92.62 87 ASP A N 1
ATOM 692 C CA . ASP A 1 87 ? -3.231 0.968 8.571 1.00 92.62 87 ASP A CA 1
ATOM 693 C C . ASP A 1 87 ? -2.917 -0.350 9.277 1.00 92.62 87 ASP A C 1
ATOM 695 O O . ASP A 1 87 ? -2.316 -0.377 10.353 1.00 92.62 87 ASP A O 1
ATOM 699 N N . VAL A 1 88 ? -3.310 -1.446 8.640 1.00 86.88 88 VAL A N 1
ATOM 700 C CA . VAL A 1 88 ? -3.033 -2.811 9.065 1.00 86.88 88 VAL A CA 1
ATOM 701 C C . VAL A 1 88 ? -2.118 -3.440 8.028 1.00 86.88 88 VAL A C 1
ATOM 703 O O . VAL A 1 88 ? -2.373 -3.370 6.827 1.00 86.88 88 VAL A O 1
ATOM 706 N N . PHE A 1 89 ? -1.039 -4.050 8.506 1.00 84.31 89 PHE A N 1
ATOM 707 C CA . PHE A 1 89 ? -0.071 -4.720 7.654 1.00 84.31 89 PHE A CA 1
ATOM 708 C C . PHE A 1 89 ? -0.135 -6.222 7.890 1.00 84.31 89 PHE A C 1
ATOM 710 O O . PHE A 1 89 ? 0.081 -6.699 9.012 1.00 84.31 89 PHE A O 1
ATOM 717 N N . ALA A 1 90 ? -0.398 -6.984 6.826 1.00 75.00 90 ALA A N 1
ATOM 718 C CA . ALA A 1 90 ? -0.249 -8.425 6.884 1.00 75.00 90 ALA A CA 1
ATOM 719 C C . ALA A 1 90 ? 1.189 -8.797 7.232 1.00 75.00 90 ALA A C 1
ATOM 721 O O . ALA A 1 90 ? 2.164 -8.247 6.718 1.00 75.00 90 ALA A O 1
ATOM 722 N N . LYS A 1 91 ? 1.298 -9.801 8.095 1.00 74.69 91 LYS A N 1
ATOM 723 C CA . LYS A 1 91 ? 2.546 -10.475 8.409 1.00 74.69 91 LYS A CA 1
ATOM 724 C C . LYS A 1 91 ? 2.696 -11.648 7.459 1.00 74.6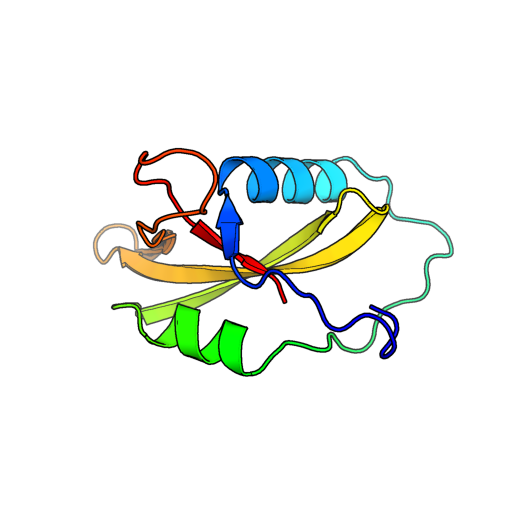9 91 LYS A C 1
ATOM 726 O O . LYS A 1 91 ? 1.905 -12.588 7.525 1.00 74.69 91 LYS A O 1
ATOM 731 N N . GLY A 1 92 ? 3.688 -11.608 6.581 1.00 62.50 92 GLY A N 1
ATOM 732 C CA . GLY A 1 92 ? 3.912 -12.693 5.636 1.00 62.50 92 GLY A CA 1
ATOM 733 C C . GLY A 1 92 ? 5.380 -12.929 5.338 1.00 62.50 92 GLY A C 1
ATOM 734 O O . GLY A 1 92 ? 6.244 -12.112 5.649 1.00 62.50 92 GLY A O 1
ATOM 735 N N . ASP A 1 93 ? 5.634 -14.090 4.747 1.00 57.19 93 ASP A N 1
ATOM 736 C CA . ASP A 1 93 ? 6.954 -14.483 4.288 1.00 57.19 93 ASP A CA 1
ATOM 737 C C . ASP A 1 93 ? 7.212 -13.859 2.912 1.00 57.19 93 ASP A C 1
ATOM 739 O O . ASP A 1 93 ? 6.410 -14.006 1.982 1.00 57.19 93 ASP A O 1
ATOM 743 N N . ILE A 1 94 ? 8.314 -13.123 2.799 1.00 57.75 94 ILE A N 1
ATOM 744 C CA . ILE A 1 94 ? 8.737 -12.447 1.569 1.00 57.75 94 ILE A CA 1
ATOM 745 C C . ILE A 1 94 ? 10.034 -13.102 1.076 1.00 57.75 94 ILE A C 1
ATOM 747 O O . ILE A 1 94 ? 10.950 -12.429 0.624 1.00 57.75 94 ILE A O 1
ATOM 751 N N . GLY A 1 95 ? 10.146 -14.429 1.194 1.00 49.88 95 GLY A N 1
ATOM 752 C CA . GLY A 1 95 ? 10.978 -15.297 0.350 1.00 49.88 95 GLY A CA 1
ATOM 753 C C . GLY A 1 95 ? 12.498 -15.074 0.331 1.00 49.88 95 GLY A C 1
ATOM 754 O O . GLY A 1 95 ? 13.169 -15.728 -0.463 1.00 49.88 95 GLY A O 1
ATOM 755 N N . TYR A 1 96 ? 13.060 -14.190 1.160 1.00 45.53 96 TYR A N 1
ATOM 756 C CA . TYR A 1 96 ? 14.504 -13.899 1.177 1.00 45.53 96 TYR A CA 1
ATOM 757 C C . TYR A 1 96 ? 15.171 -14.058 2.548 1.00 45.53 96 TYR A C 1
ATOM 75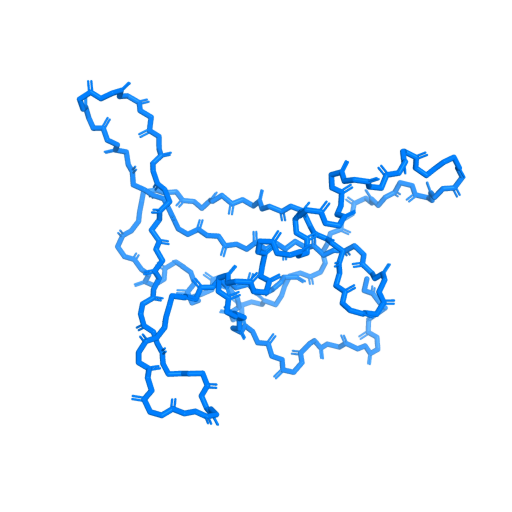9 O O . TYR A 1 96 ? 16.396 -14.108 2.621 1.00 45.53 96 TYR A O 1
ATOM 767 N N . ASP A 1 97 ? 14.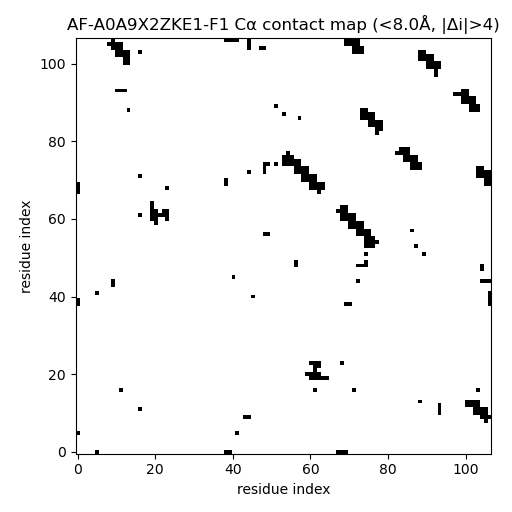392 -14.207 3.612 1.00 46.62 97 ASP A N 1
ATOM 768 C CA . ASP A 1 97 ? 14.840 -14.523 4.965 1.00 46.62 97 ASP A CA 1
ATOM 769 C C . ASP A 1 97 ? 13.597 -14.990 5.736 1.00 46.62 97 ASP A C 1
ATOM 771 O O . ASP A 1 97 ? 12.528 -14.426 5.530 1.00 46.62 97 ASP A O 1
ATOM 775 N N . ASN A 1 98 ? 13.705 -15.992 6.611 1.00 49.12 98 ASN A N 1
ATOM 776 C CA . ASN A 1 98 ? 12.584 -16.542 7.398 1.00 49.12 98 ASN A CA 1
ATOM 777 C C . ASN A 1 98 ? 12.048 -15.541 8.460 1.00 49.12 98 ASN A C 1
ATOM 779 O O . ASN A 1 98 ? 11.527 -15.943 9.504 1.00 49.12 98 ASN A O 1
ATOM 783 N N . SER A 1 99 ? 12.218 -14.233 8.248 1.00 54.28 99 SER A N 1
ATOM 784 C CA . SER A 1 99 ? 11.688 -13.173 9.090 1.00 54.28 99 SER A CA 1
ATOM 785 C C . SER A 1 99 ? 10.272 -12.809 8.644 1.00 54.28 99 SER A C 1
ATOM 787 O O . SER A 1 99 ? 10.010 -12.459 7.497 1.00 54.28 99 SER A O 1
ATOM 789 N N . ILE A 1 100 ? 9.335 -12.884 9.589 1.00 56.41 100 ILE A N 1
ATOM 790 C CA . ILE A 1 100 ? 7.971 -12.394 9.401 1.00 56.41 100 ILE A CA 1
ATOM 791 C C . ILE A 1 100 ? 8.036 -10.868 9.297 1.00 56.41 100 ILE A C 1
ATOM 793 O O . ILE A 1 100 ? 8.397 -10.206 10.272 1.00 56.41 100 ILE A O 1
ATOM 797 N N . GLN A 1 101 ? 7.680 -10.318 8.137 1.00 67.81 101 GLN A N 1
ATOM 798 C CA . GLN A 1 101 ? 7.719 -8.879 7.874 1.00 67.81 101 GLN A CA 1
ATOM 799 C C . GLN A 1 101 ? 6.333 -8.339 7.515 1.00 67.81 101 GLN A C 1
ATOM 801 O O . GLN A 1 101 ? 5.442 -9.088 7.108 1.00 67.81 101 GLN A O 1
ATOM 806 N N . GLU A 1 102 ? 6.159 -7.033 7.706 1.00 82.12 102 GLU A N 1
ATOM 807 C CA . GLU A 1 102 ? 4.957 -6.297 7.320 1.00 82.12 102 GLU A CA 1
ATOM 808 C C . GLU A 1 102 ? 4.934 -6.077 5.803 1.00 82.12 102 GLU A C 1
ATOM 810 O O . GLU A 1 102 ? 5.929 -5.649 5.205 1.00 82.12 102 GLU A O 1
ATOM 815 N N . ILE A 1 103 ? 3.796 -6.402 5.189 1.00 81.75 103 ILE A N 1
ATOM 816 C CA . ILE A 1 103 ? 3.606 -6.435 3.739 1.00 81.75 103 ILE A CA 1
ATOM 817 C C . ILE A 1 103 ? 2.628 -5.352 3.295 1.00 81.75 103 ILE A C 1
ATOM 819 O O . ILE A 1 103 ? 1.622 -5.084 3.949 1.00 81.75 103 ILE A O 1
ATOM 823 N N . VAL A 1 104 ? 2.928 -4.777 2.133 1.00 76.44 104 VAL A N 1
ATOM 824 C CA . VAL A 1 104 ? 2.040 -3.934 1.329 1.00 76.44 104 VAL A CA 1
ATOM 825 C C . VAL A 1 104 ? 1.851 -4.614 -0.032 1.00 76.44 104 VAL A C 1
ATOM 827 O O . VAL A 1 104 ? 2.734 -5.357 -0.473 1.00 76.44 104 VAL A O 1
ATOM 830 N N . TYR A 1 105 ? 0.716 -4.401 -0.699 1.00 78.19 105 TYR A N 1
ATOM 831 C CA . TYR A 1 105 ? 0.450 -5.024 -2.000 1.00 78.19 105 TYR A CA 1
ATOM 832 C C . TYR A 1 105 ? 0.670 -4.054 -3.157 1.00 78.19 105 TYR A C 1
ATOM 834 O O . TYR A 1 105 ? 0.201 -2.917 -3.107 1.00 78.19 105 TYR A O 1
ATOM 842 N N . ASP A 1 106 ? 1.373 -4.517 -4.189 1.00 72.69 106 ASP A N 1
ATOM 843 C CA . ASP A 1 106 ? 1.649 -3.751 -5.410 1.00 72.69 106 ASP A CA 1
ATOM 844 C C . ASP A 1 106 ? 0.502 -3.888 -6.420 1.00 72.69 106 ASP A C 1
ATOM 846 O O . ASP A 1 106 ? -0.141 -4.942 -6.510 1.00 72.69 106 ASP A O 1
ATOM 850 N N . GLY A 1 107 ? 0.232 -2.814 -7.155 1.00 59.72 107 GLY A N 1
ATOM 851 C CA . GLY A 1 107 ? -0.985 -2.595 -7.934 1.00 59.72 107 GLY A CA 1
ATOM 852 C C . GLY A 1 107 ? -0.785 -2.027 -9.324 1.00 59.72 107 GLY A C 1
ATOM 853 O O . GLY A 1 107 ? 0.362 -1.852 -9.779 1.00 59.72 107 GLY A O 1
#

pLDDT: mean 79.89, std 15.42, range [45.53, 95.88]

Organism: NCBI:txid2987687

Nearest PDB structures (foldseek):
  9bkv-assembly1_B  TM=2.742E-01  e=7.204E-01  Escherichia coli
  5va1-assembly1_A  TM=3.621E-01  e=4.623E+00  Homo sapiens
  7yid-assembly1_A  TM=3.709E-01  e=4.899E+00  Homo sapiens

Sequence (107 aa):
MSEEKFPGKIKIQLQTAQEWEKKYRDSKPAEGKEKVNAYLIPKETLELVLAENIDAVRAYIGINDLGEQILMFVGTVLNEKTGIYEDVFAKGDIGYD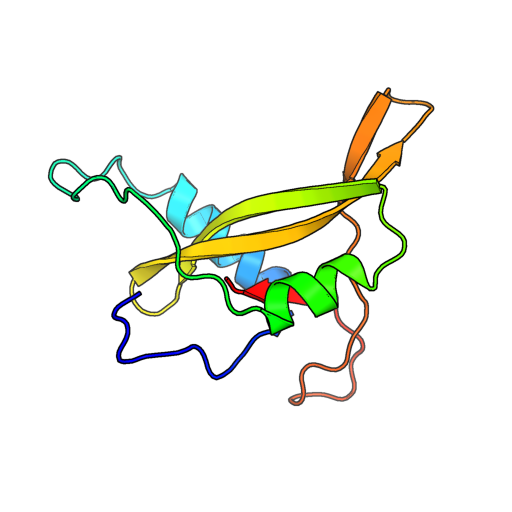NSIQEIVYDG